Protein AF-A0A5K1HLU0-F1 (afdb_monomer)

Sequence (159 aa):
TPLDHARFKVTLNKEKGVGSIKMATTILQEHGLRKLYLGFLPTVIRESVGLGFYFGVYDLVIKEFTHKGQVNLAGSLLAGACAGIGFWAFIYPVDYIKTLLQGDSLTKPVYRGSLHCAAEEMKKGYQVFFRGFGIMMARACVVNAFGFLCFEVGKKIVY

Organism: NCBI:txid210225

Structure (mmCIF, N/CA/C/O backbone):
data_AF-A0A5K1HLU0-F1
#
_entry.id   AF-A0A5K1HLU0-F1
#
loop_
_atom_site.group_PDB
_atom_site.id
_atom_site.type_symbol
_atom_site.label_atom_id
_atom_site.label_alt_id
_atom_site.label_comp_id
_atom_site.label_asym_id
_atom_site.label_entity_id
_atom_site.label_seq_id
_atom_site.pdbx_PDB_ins_code
_atom_site.Cartn_x
_atom_site.Cartn_y
_atom_site.Cartn_z
_atom_site.occupancy
_atom_site.B_iso_or_equiv
_atom_site.auth_seq_id
_atom_site.auth_comp_id
_atom_site.auth_asym_id
_atom_site.auth_atom_id
_atom_site.pdbx_PDB_model_num
ATOM 1 N N . THR A 1 1 ? -9.374 -5.919 9.178 1.00 42.06 1 THR A N 1
ATOM 2 C CA . THR A 1 1 ? -9.694 -7.326 8.816 1.00 42.06 1 THR A CA 1
ATOM 3 C C . THR A 1 1 ? -9.668 -8.183 10.080 1.00 42.06 1 THR A C 1
ATOM 5 O O . THR A 1 1 ? -8.928 -7.816 10.983 1.00 42.06 1 THR A O 1
ATOM 8 N N . PRO A 1 2 ? -10.414 -9.298 10.226 1.00 37.91 2 PRO A N 1
ATOM 9 C CA . PRO A 1 2 ? -10.254 -10.218 11.370 1.00 37.91 2 PRO A CA 1
ATOM 10 C C . PRO A 1 2 ? -8.799 -10.683 11.575 1.00 37.91 2 PRO A C 1
ATOM 12 O O . PRO A 1 2 ? -8.379 -10.898 12.706 1.00 37.91 2 PRO A O 1
ATOM 15 N N . LEU A 1 3 ? -8.007 -10.725 10.496 1.00 44.88 3 LEU A N 1
ATOM 16 C CA . LEU A 1 3 ? -6.557 -10.926 10.533 1.00 44.88 3 LEU A CA 1
ATOM 17 C C . LEU A 1 3 ? -5.801 -9.792 11.252 1.00 44.88 3 LEU A C 1
ATOM 19 O O . LEU A 1 3 ? -4.852 -10.049 11.983 1.00 44.88 3 LEU A O 1
ATOM 23 N N . ASP A 1 4 ? -6.246 -8.546 11.094 1.00 49.81 4 ASP A N 1
ATOM 24 C CA . ASP A 1 4 ? -5.669 -7.386 11.784 1.00 49.81 4 ASP A CA 1
ATOM 25 C C . ASP A 1 4 ? -6.128 -7.327 13.231 1.00 49.81 4 ASP A C 1
ATOM 27 O O . ASP A 1 4 ? -5.353 -6.951 14.093 1.00 49.81 4 ASP A O 1
ATOM 31 N N . HIS A 1 5 ? -7.345 -7.793 13.520 1.00 48.06 5 HIS A N 1
ATOM 32 C CA . HIS A 1 5 ? -7.829 -7.961 14.888 1.00 48.06 5 HIS A CA 1
ATOM 33 C C . HIS A 1 5 ? -7.027 -9.054 15.625 1.00 48.06 5 HIS A C 1
ATOM 35 O O . HIS A 1 5 ? -6.681 -8.891 16.795 1.00 48.06 5 HIS A O 1
ATOM 41 N N . ALA A 1 6 ? -6.653 -10.133 14.924 1.00 47.62 6 ALA A N 1
ATOM 42 C CA . ALA A 1 6 ? -5.730 -11.150 15.424 1.00 47.62 6 ALA A CA 1
ATOM 43 C C . ALA A 1 6 ? -4.302 -10.599 15.590 1.00 47.62 6 ALA A C 1
ATOM 45 O O . ALA A 1 6 ? -3.690 -10.833 16.628 1.00 47.62 6 ALA A O 1
ATOM 46 N N . ARG A 1 7 ? -3.788 -9.799 14.641 1.00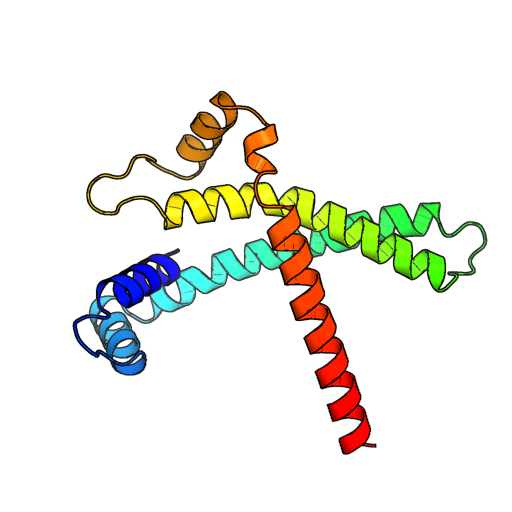 49.12 7 ARG A N 1
ATOM 47 C CA . ARG A 1 7 ? -2.486 -9.115 14.781 1.00 49.12 7 ARG A CA 1
ATOM 48 C C . ARG A 1 7 ? -2.474 -8.111 15.935 1.00 49.12 7 ARG A C 1
ATOM 50 O O . ARG A 1 7 ? -1.494 -8.070 16.668 1.00 49.12 7 ARG A O 1
ATOM 57 N N . PHE A 1 8 ? -3.559 -7.369 16.156 1.00 47.59 8 PHE A N 1
ATOM 58 C CA . PHE A 1 8 ? -3.691 -6.441 17.283 1.00 47.59 8 PHE A CA 1
ATOM 59 C C . PHE A 1 8 ? -3.685 -7.184 18.621 1.00 47.59 8 PHE A C 1
ATOM 61 O O . PHE A 1 8 ? -2.990 -6.777 19.550 1.00 47.59 8 PHE A O 1
ATOM 68 N N . LYS A 1 9 ? -4.375 -8.331 18.700 1.00 49.03 9 LYS A N 1
ATOM 69 C CA . LYS A 1 9 ? -4.295 -9.221 19.866 1.00 49.03 9 LYS A CA 1
ATOM 70 C C . LYS A 1 9 ? -2.908 -9.852 20.031 1.00 49.03 9 LYS A C 1
ATOM 72 O O . LYS A 1 9 ? -2.496 -10.042 21.164 1.00 49.03 9 LYS A O 1
ATOM 77 N N . VAL A 1 10 ? -2.166 -10.145 18.962 1.00 50.41 10 VAL A N 1
ATOM 78 C CA . VAL A 1 10 ? -0.772 -10.636 19.048 1.00 50.41 10 VAL A CA 1
ATOM 79 C C . VAL A 1 10 ? 0.175 -9.552 19.575 1.00 50.41 10 VAL A C 1
ATOM 81 O O . VAL A 1 10 ? 1.020 -9.848 20.416 1.00 50.41 10 VAL A O 1
ATOM 84 N N . THR A 1 11 ? 0.019 -8.300 19.139 1.00 47.06 11 THR A N 1
ATOM 85 C CA . THR A 1 11 ? 0.852 -7.181 19.609 1.00 47.06 11 THR A CA 1
ATOM 86 C C . THR A 1 11 ? 0.521 -6.782 21.051 1.00 47.06 11 THR A C 1
ATOM 88 O O . THR A 1 11 ? 1.439 -6.507 21.818 1.00 47.06 11 THR A O 1
ATOM 91 N N . LEU A 1 12 ? -0.759 -6.811 21.451 1.00 46.59 12 LEU A N 1
ATOM 92 C CA . LEU A 1 12 ? -1.189 -6.551 22.835 1.00 46.59 12 LEU A CA 1
ATOM 93 C C . LEU A 1 12 ? -0.883 -7.713 23.790 1.00 46.59 12 LEU A C 1
ATOM 95 O O . LEU A 1 12 ? -0.618 -7.488 24.963 1.00 46.59 12 LEU A O 1
ATOM 99 N N . ASN A 1 13 ? -0.886 -8.957 23.306 1.00 42.22 13 ASN A N 1
ATOM 100 C CA . ASN A 1 13 ? -0.654 -10.152 24.125 1.00 42.22 13 ASN A CA 1
ATOM 101 C C . ASN A 1 13 ? 0.801 -10.650 24.051 1.00 42.22 13 ASN A C 1
ATOM 103 O O . ASN A 1 13 ? 1.086 -11.822 24.311 1.00 42.22 13 ASN A O 1
ATOM 107 N N . LYS A 1 14 ? 1.733 -9.746 23.718 1.00 41.94 14 LYS A N 1
ATOM 108 C CA . LYS A 1 14 ? 3.181 -9.972 23.824 1.00 41.94 14 LYS A CA 1
ATOM 109 C C . LYS A 1 14 ? 3.611 -10.244 25.276 1.00 41.94 14 LYS A C 1
ATOM 111 O O . LYS A 1 14 ? 4.663 -10.835 25.485 1.00 41.94 14 LYS A O 1
ATOM 116 N N . GLU A 1 15 ? 2.764 -9.914 26.257 1.00 43.56 15 GLU A N 1
ATOM 117 C CA . GLU A 1 15 ? 2.965 -10.250 27.672 1.00 43.56 15 GLU A CA 1
ATOM 118 C C . GLU A 1 15 ? 2.720 -11.728 28.036 1.00 43.56 15 GLU A C 1
ATOM 120 O O . GLU A 1 15 ? 3.147 -12.149 29.106 1.00 43.56 15 GLU A O 1
ATOM 125 N N . LYS A 1 16 ? 2.083 -12.556 27.187 1.00 41.53 16 LYS A N 1
ATOM 126 C CA . LYS A 1 16 ? 1.746 -13.954 27.559 1.00 41.53 16 LYS A CA 1
ATOM 127 C C . LYS A 1 16 ? 2.458 -15.061 26.780 1.00 41.53 16 LYS A C 1
ATOM 129 O O . LYS A 1 16 ? 2.108 -16.225 26.957 1.00 41.53 16 LYS A O 1
ATOM 134 N N . GLY A 1 17 ? 3.445 -14.752 25.933 1.00 46.12 17 GLY A N 1
ATOM 135 C CA . GLY A 1 17 ? 4.294 -15.784 25.308 1.00 46.12 17 GLY A CA 1
ATOM 136 C C . GLY A 1 17 ? 3.527 -16.864 24.523 1.00 46.12 17 GLY A C 1
ATOM 137 O O . GLY A 1 17 ? 3.928 -18.026 24.498 1.00 46.12 17 GLY A O 1
ATOM 138 N N . VAL A 1 18 ? 2.388 -16.520 23.911 1.00 54.19 18 VAL A N 1
ATOM 139 C CA . VAL A 1 18 ? 1.536 -17.496 23.217 1.00 54.19 18 VAL A CA 1
ATOM 140 C C . VAL A 1 18 ? 1.941 -17.574 21.742 1.00 54.19 18 VAL A C 1
ATOM 142 O O . VAL A 1 18 ? 1.710 -16.639 20.979 1.00 54.19 18 VAL A O 1
ATOM 145 N N . GLY A 1 19 ? 2.560 -18.686 21.334 1.00 58.19 19 GLY A N 1
ATOM 146 C CA . GLY A 1 19 ? 3.024 -18.903 19.958 1.00 58.19 19 GLY A CA 1
ATOM 147 C C . GLY A 1 19 ? 1.903 -18.857 18.909 1.00 58.19 19 GLY A C 1
ATOM 148 O O . GLY A 1 19 ? 0.772 -19.276 19.169 1.00 58.19 19 GLY A O 1
ATOM 149 N N . SER A 1 20 ? 2.233 -18.393 17.697 1.00 57.03 20 SER A N 1
ATOM 150 C CA . SER A 1 20 ? 1.300 -18.172 16.574 1.00 57.03 20 SER A CA 1
ATOM 151 C C . SER A 1 20 ? 0.422 -19.385 16.239 1.00 57.03 20 SER A C 1
ATOM 153 O O . SER A 1 20 ? -0.728 -19.224 15.838 1.00 57.03 20 SER A O 1
ATOM 155 N N . ILE A 1 21 ? 0.941 -20.595 16.464 1.00 65.75 21 ILE A N 1
ATOM 156 C CA . ILE A 1 21 ? 0.241 -21.864 16.230 1.00 65.75 21 ILE A CA 1
ATOM 157 C C . ILE A 1 21 ? -0.915 -22.041 17.219 1.00 65.75 21 ILE A C 1
ATOM 159 O O . ILE A 1 21 ? -2.026 -22.367 16.817 1.00 65.75 21 ILE A O 1
ATOM 163 N N . LYS A 1 22 ? -0.692 -21.756 18.508 1.00 67.44 22 LYS A N 1
ATOM 164 C CA . LYS A 1 22 ? -1.717 -21.916 19.548 1.00 67.44 22 LYS A CA 1
ATOM 165 C C . LYS A 1 22 ? -2.874 -20.943 19.319 1.00 67.44 22 LYS A C 1
ATOM 167 O O . LYS A 1 22 ? -4.026 -21.317 19.480 1.00 67.44 22 LYS A O 1
ATOM 172 N N . MET A 1 23 ? -2.567 -19.736 18.843 1.00 61.72 23 MET A N 1
ATOM 173 C CA . MET A 1 23 ? -3.574 -18.750 18.453 1.00 61.72 23 MET A CA 1
ATOM 174 C C . MET A 1 23 ? -4.382 -19.181 17.226 1.00 61.72 23 MET A C 1
ATOM 176 O O . MET A 1 23 ? -5.604 -19.046 17.231 1.00 61.72 23 MET A O 1
ATOM 180 N N . ALA A 1 24 ? -3.722 -19.720 16.195 1.00 62.72 24 ALA A N 1
ATOM 181 C CA . ALA A 1 24 ? -4.406 -20.247 15.018 1.00 62.72 24 ALA A CA 1
ATOM 182 C C . ALA A 1 24 ? -5.373 -21.377 15.404 1.00 62.72 24 ALA A C 1
ATOM 184 O O . ALA A 1 24 ? -6.520 -21.356 14.965 1.00 62.72 24 ALA A O 1
ATOM 185 N N . THR A 1 25 ? -4.954 -22.288 16.290 1.00 65.62 25 THR A N 1
ATOM 186 C CA . THR A 1 25 ? -5.801 -23.373 16.808 1.00 65.62 25 THR A CA 1
ATOM 187 C C . THR A 1 25 ? -6.979 -22.849 17.632 1.00 65.62 25 THR A C 1
ATOM 189 O O . THR A 1 25 ? -8.105 -23.290 17.416 1.00 65.62 25 THR A O 1
ATOM 192 N N . THR A 1 26 ? -6.765 -21.867 18.516 1.00 67.50 26 THR A N 1
ATOM 193 C CA . THR A 1 26 ? -7.848 -21.245 19.303 1.00 67.50 26 THR A CA 1
ATOM 194 C C . THR A 1 26 ? -8.870 -20.541 18.406 1.00 67.50 26 THR A C 1
ATOM 196 O O . THR A 1 26 ? -10.072 -20.703 18.595 1.00 67.50 26 THR A O 1
ATOM 199 N N . ILE A 1 27 ? -8.418 -19.821 17.375 1.00 65.38 27 ILE A N 1
ATOM 200 C CA . ILE A 1 27 ? -9.313 -19.178 16.402 1.00 65.38 27 ILE A CA 1
ATOM 201 C C . ILE A 1 27 ? -10.081 -20.236 15.595 1.00 65.38 27 ILE A C 1
ATOM 203 O O . ILE A 1 27 ? -11.277 -20.076 15.362 1.00 65.38 27 ILE A O 1
ATOM 207 N N . LEU A 1 28 ? -9.431 -21.335 15.200 1.00 66.31 28 LEU A N 1
ATOM 208 C CA . LEU A 1 28 ? -10.086 -22.429 14.478 1.00 66.31 28 LEU A CA 1
ATOM 209 C C . LEU A 1 28 ? -11.201 -23.078 15.312 1.00 66.31 28 LEU A C 1
ATOM 211 O O . LEU A 1 28 ? -12.270 -23.364 14.775 1.00 66.31 28 LEU A O 1
ATOM 215 N N . GLN A 1 29 ? -10.953 -23.273 16.610 1.00 68.38 29 GLN A N 1
ATOM 216 C CA . GLN A 1 29 ? -11.888 -23.898 17.549 1.00 68.38 29 GLN A CA 1
ATOM 217 C C . GLN A 1 29 ? -13.059 -22.983 17.924 1.00 68.38 29 GLN A C 1
ATOM 219 O O . GLN A 1 29 ? -14.194 -23.444 17.972 1.00 68.38 29 GLN A O 1
ATOM 224 N N . GLU A 1 30 ? -12.818 -21.690 18.152 1.00 64.94 30 GLU A N 1
ATOM 225 C CA . GLU A 1 30 ? -13.876 -20.761 18.576 1.00 64.94 30 GLU A CA 1
ATOM 226 C C . GLU A 1 30 ? -14.724 -20.222 17.411 1.00 64.94 30 GLU A C 1
ATOM 228 O O . GLU A 1 30 ? -15.881 -19.851 17.598 1.00 64.94 30 GLU A O 1
ATOM 233 N N . HIS 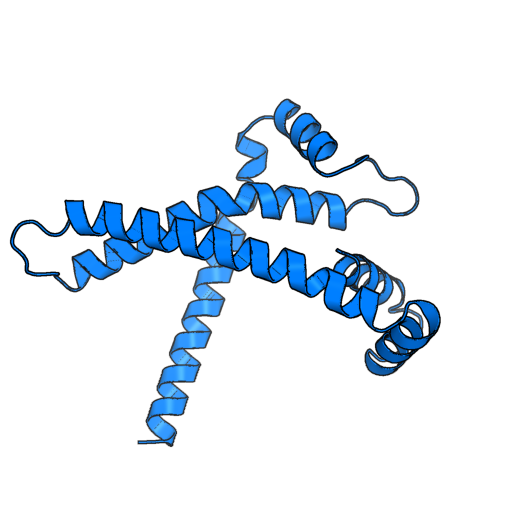A 1 31 ? -14.141 -20.095 16.215 1.00 59.97 31 HIS A N 1
ATOM 234 C CA . HIS A 1 31 ? -14.714 -19.295 15.125 1.00 59.97 31 HIS A CA 1
ATOM 235 C C . HIS A 1 31 ? -14.906 -20.077 13.811 1.00 59.97 31 HIS A C 1
ATOM 237 O O . HIS A 1 31 ? -15.539 -19.557 12.883 1.00 59.97 31 HIS A O 1
ATOM 243 N N . GLY A 1 32 ? -14.401 -21.316 13.741 1.00 65.81 32 GLY A N 1
ATOM 244 C CA . GLY A 1 32 ? -14.500 -22.218 12.594 1.00 65.81 32 GLY A CA 1
ATOM 245 C C . GLY A 1 32 ? -13.655 -21.807 11.377 1.00 65.81 32 GLY A C 1
ATOM 246 O O . GLY A 1 32 ? -13.208 -20.666 11.237 1.00 65.81 32 GLY A O 1
ATOM 247 N N . LEU A 1 33 ? -13.486 -22.734 10.425 1.00 63.25 33 LEU A N 1
ATOM 248 C CA . LEU A 1 33 ? -12.725 -22.521 9.177 1.00 63.25 33 LEU A CA 1
ATOM 249 C C . LEU A 1 33 ? -13.274 -21.368 8.314 1.00 63.25 33 LEU A C 1
ATOM 251 O O . LEU A 1 33 ? -12.533 -20.707 7.590 1.00 63.25 33 LEU A O 1
ATOM 255 N N . ARG A 1 34 ? -14.575 -21.074 8.417 1.00 56.53 34 ARG A N 1
ATOM 256 C CA . ARG A 1 34 ? -15.261 -20.071 7.587 1.00 56.53 34 ARG A CA 1
ATOM 257 C C . ARG A 1 34 ? -14.739 -18.644 7.808 1.00 56.53 34 ARG A C 1
ATOM 259 O O . ARG A 1 34 ? -14.703 -17.859 6.864 1.00 56.53 34 ARG A O 1
ATOM 266 N N . LYS A 1 35 ? -14.292 -18.302 9.023 1.00 58.75 35 LYS A N 1
ATOM 267 C CA . LYS A 1 35 ? -13.730 -16.970 9.328 1.00 58.75 35 LYS A CA 1
ATOM 268 C C . LYS A 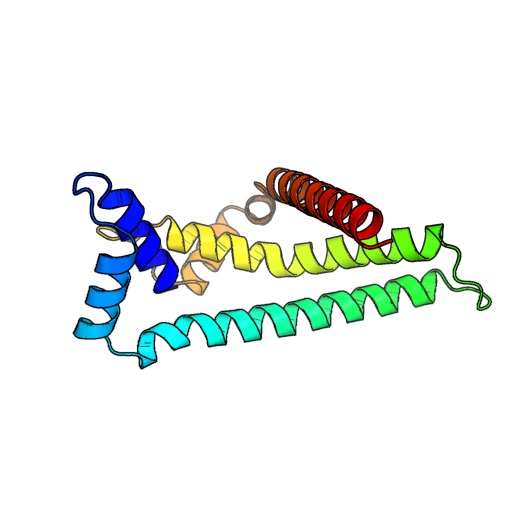1 35 ? -12.267 -16.810 8.892 1.00 58.75 35 LYS A C 1
ATOM 270 O O . LYS A 1 35 ? -11.845 -15.681 8.655 1.00 58.75 35 LYS A O 1
ATOM 275 N N . LEU A 1 36 ? -11.534 -17.910 8.700 1.00 60.94 36 LEU A N 1
ATOM 276 C CA . LEU A 1 36 ? -10.182 -17.908 8.121 1.00 60.94 36 LEU A CA 1
ATOM 277 C C . LEU A 1 36 ? -10.203 -17.490 6.642 1.00 60.94 36 LEU A C 1
ATOM 279 O O . LEU A 1 36 ? -9.409 -16.650 6.224 1.00 60.94 36 LEU A O 1
ATOM 283 N N . TYR A 1 37 ? -11.182 -17.978 5.877 1.00 62.41 37 TYR A N 1
ATOM 284 C CA . TYR A 1 37 ? -11.366 -17.603 4.468 1.00 62.41 37 TYR A CA 1
ATOM 285 C C . TYR A 1 37 ? -12.035 -16.236 4.266 1.00 62.41 37 TYR A C 1
ATOM 287 O O . TYR A 1 37 ? -11.911 -15.637 3.197 1.00 62.41 37 TYR A O 1
ATOM 295 N N . LEU A 1 38 ? -12.684 -15.687 5.297 1.00 63.22 38 LEU A N 1
ATOM 296 C CA . LEU A 1 38 ? -13.340 -14.378 5.219 1.00 63.22 38 LEU A CA 1
ATOM 297 C C . LEU A 1 38 ? -12.344 -13.227 4.981 1.00 63.22 38 LEU A C 1
ATOM 299 O O . LEU A 1 38 ? -12.731 -12.192 4.455 1.00 63.22 38 LEU A O 1
ATOM 303 N N . GLY A 1 39 ? -11.068 -13.389 5.354 1.00 62.62 39 GLY A N 1
ATOM 304 C CA . GLY A 1 39 ? -10.005 -12.424 5.039 1.00 62.62 39 GLY A CA 1
ATOM 305 C C . GLY A 1 39 ? -9.389 -12.613 3.648 1.00 62.62 39 GLY A C 1
ATOM 306 O O . GLY A 1 39 ? -8.864 -11.662 3.071 1.00 62.62 39 GLY A O 1
ATOM 307 N N . PHE A 1 40 ? -9.487 -13.818 3.085 1.00 71.44 40 PHE A N 1
ATOM 308 C CA . PHE A 1 40 ? -8.939 -14.142 1.770 1.00 71.44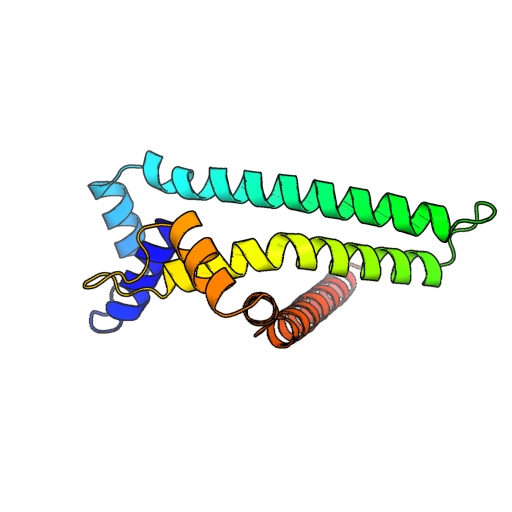 40 PHE A CA 1
ATOM 309 C C . PHE A 1 40 ? -9.748 -13.481 0.650 1.00 71.44 40 PHE A C 1
ATOM 311 O O . PHE A 1 40 ? -9.180 -12.791 -0.191 1.00 71.44 40 PHE A O 1
ATOM 318 N N . LEU A 1 41 ? -11.078 -13.594 0.695 1.00 71.06 41 LEU A N 1
ATOM 319 C CA . LEU A 1 41 ? -11.972 -13.022 -0.319 1.00 71.06 41 LEU A CA 1
ATOM 320 C C . LEU A 1 41 ? -11.780 -11.502 -0.546 1.00 71.06 41 LEU A C 1
ATOM 322 O O . LEU A 1 41 ? -11.551 -11.100 -1.686 1.00 71.06 41 LEU A O 1
ATOM 326 N N . PRO A 1 42 ? -11.793 -10.638 0.491 1.00 69.12 42 PRO A N 1
ATOM 327 C CA . PRO A 1 42 ? -11.550 -9.206 0.310 1.00 69.12 42 PRO A CA 1
ATOM 328 C C . PRO A 1 42 ? -10.113 -8.895 -0.127 1.00 69.12 42 PRO A C 1
ATOM 330 O O . PRO A 1 42 ? -9.873 -7.847 -0.724 1.00 69.12 42 PRO A O 1
ATOM 333 N N . THR A 1 43 ? -9.157 -9.790 0.143 1.00 74.00 43 THR A N 1
ATOM 334 C CA . THR A 1 43 ? -7.782 -9.650 -0.349 1.00 74.00 43 THR A CA 1
ATOM 335 C C . THR A 1 43 ? -7.716 -9.926 -1.845 1.00 74.00 43 THR A C 1
ATOM 337 O O . THR A 1 43 ? -7.171 -9.103 -2.571 1.00 74.00 43 THR A O 1
ATOM 340 N N . VAL A 1 44 ? -8.333 -11.014 -2.316 1.00 78.12 44 VAL A N 1
ATOM 341 C CA . VAL A 1 44 ? -8.402 -11.347 -3.746 1.00 78.12 44 VAL A CA 1
ATOM 342 C C . VAL A 1 44 ? -9.110 -10.245 -4.524 1.00 78.12 44 VAL A C 1
ATOM 344 O O . VAL A 1 44 ? -8.569 -9.774 -5.512 1.00 78.12 44 VAL A O 1
ATOM 347 N N . ILE A 1 45 ? -10.260 -9.759 -4.045 1.00 79.81 45 ILE A N 1
ATOM 348 C CA . ILE A 1 45 ? -10.992 -8.673 -4.718 1.00 79.81 45 ILE A CA 1
ATOM 349 C C . ILE A 1 45 ? -10.124 -7.411 -4.825 1.00 79.81 45 ILE A C 1
ATOM 351 O O . ILE A 1 45 ? -10.071 -6.794 -5.887 1.00 79.81 45 ILE A O 1
ATOM 355 N N . ARG A 1 46 ? -9.409 -7.041 -3.752 1.00 78.44 46 ARG A N 1
ATOM 356 C CA . ARG A 1 46 ? -8.485 -5.894 -3.767 1.00 78.44 46 ARG A CA 1
ATOM 357 C C . ARG A 1 46 ? -7.375 -6.082 -4.800 1.00 78.44 46 ARG A C 1
ATOM 359 O O . ARG A 1 46 ? -7.113 -5.158 -5.561 1.00 78.44 46 ARG A O 1
ATOM 366 N N . GLU A 1 47 ? -6.736 -7.248 -4.810 1.00 78.50 47 GLU A N 1
ATOM 367 C CA . GLU A 1 47 ? -5.658 -7.564 -5.752 1.00 78.50 47 GLU A CA 1
ATOM 368 C C . GLU A 1 47 ? -6.170 -7.563 -7.198 1.00 78.50 47 GLU A C 1
ATOM 370 O O . GLU A 1 47 ? -5.559 -6.940 -8.058 1.00 78.50 47 GLU A O 1
ATOM 375 N N . SER A 1 48 ? -7.333 -8.158 -7.473 1.00 82.19 48 SER A N 1
ATOM 376 C CA . SER A 1 48 ? -7.926 -8.180 -8.815 1.00 82.19 48 SER A CA 1
ATOM 377 C C . SER A 1 48 ? -8.265 -6.783 -9.336 1.00 82.19 48 SER A C 1
ATOM 379 O O . SER A 1 48 ? -7.920 -6.454 -10.470 1.00 82.19 48 SER A O 1
ATOM 381 N N . VAL A 1 49 ? -8.909 -5.941 -8.518 1.00 83.88 49 VAL A N 1
ATOM 382 C CA . VAL A 1 49 ? -9.231 -4.555 -8.905 1.00 83.88 49 VAL A CA 1
ATOM 383 C C . VAL A 1 49 ? -7.953 -3.752 -9.118 1.00 83.88 49 VAL A C 1
ATOM 385 O O . VAL A 1 49 ? -7.846 -3.000 -10.086 1.00 83.88 49 VAL A O 1
ATOM 388 N N . GLY A 1 50 ? -6.967 -3.943 -8.242 1.00 76.50 50 GLY A N 1
ATOM 389 C CA . GLY A 1 50 ? -5.674 -3.303 -8.380 1.00 76.50 50 GLY A CA 1
ATOM 390 C C . GLY A 1 50 ? -4.990 -3.676 -9.690 1.00 76.50 50 GLY A C 1
ATOM 391 O O . GLY A 1 50 ? -4.622 -2.793 -10.458 1.00 76.50 50 GLY A O 1
ATOM 392 N N . LEU A 1 51 ? -4.842 -4.969 -9.969 1.00 79.69 51 LEU A N 1
ATOM 393 C CA . LEU A 1 51 ? -4.215 -5.442 -11.201 1.00 79.69 51 LEU A CA 1
ATOM 394 C C . LEU A 1 51 ? -4.941 -4.902 -12.441 1.00 79.69 51 LEU A C 1
ATOM 396 O O . LEU A 1 51 ? -4.280 -4.482 -13.386 1.00 79.69 51 LEU A O 1
ATOM 400 N N . GLY A 1 52 ? -6.276 -4.816 -12.415 1.00 83.25 52 GLY A N 1
ATOM 401 C CA . GLY A 1 52 ? -7.054 -4.190 -13.488 1.00 83.25 52 GLY A CA 1
ATOM 402 C C . GLY A 1 52 ? -6.670 -2.727 -13.738 1.00 83.25 52 GLY A C 1
ATOM 403 O O . GLY A 1 52 ? -6.438 -2.338 -14.881 1.00 83.25 52 GLY A O 1
ATOM 404 N N . PHE A 1 53 ? -6.530 -1.925 -12.679 1.00 80.62 53 PHE A N 1
ATOM 405 C CA . PHE A 1 53 ? -6.053 -0.541 -12.797 1.00 80.62 53 PHE A CA 1
ATOM 406 C C . PHE A 1 53 ? -4.599 -0.455 -13.267 1.00 80.62 53 PHE A C 1
ATOM 408 O O . PHE A 1 53 ? -4.280 0.397 -14.091 1.00 80.62 53 PHE A O 1
ATOM 415 N N . TYR A 1 54 ? -3.725 -1.339 -12.780 1.00 76.81 54 TYR A N 1
ATOM 416 C CA . TYR A 1 54 ? -2.326 -1.393 -13.204 1.00 76.81 54 TYR A CA 1
ATOM 417 C C . TYR A 1 54 ? -2.207 -1.639 -14.711 1.00 76.81 54 TYR A C 1
ATOM 419 O O . TYR A 1 54 ? -1.564 -0.853 -15.406 1.00 76.81 54 TYR A O 1
ATOM 427 N N . PHE A 1 55 ? -2.871 -2.682 -15.221 1.00 80.69 55 PHE A N 1
ATOM 428 C CA . PHE A 1 55 ? -2.872 -2.996 -16.650 1.00 80.69 55 PHE A CA 1
ATOM 429 C C . PHE A 1 55 ? -3.552 -1.899 -17.475 1.00 80.69 55 PHE A C 1
ATOM 431 O O . PHE A 1 55 ? -3.033 -1.526 -18.520 1.00 80.69 55 PHE A O 1
ATOM 438 N N . GLY A 1 56 ? -4.643 -1.307 -16.978 1.00 83.50 56 GLY A N 1
ATOM 439 C CA . GLY A 1 56 ? -5.307 -0.193 -17.655 1.00 83.50 56 GLY A CA 1
ATOM 440 C C . GLY A 1 56 ? -4.402 1.032 -17.820 1.00 83.50 56 GLY A C 1
ATOM 441 O O . GLY A 1 56 ? -4.297 1.576 -18.917 1.00 83.50 56 GLY A O 1
ATOM 442 N N . VAL A 1 57 ? -3.707 1.456 -16.759 1.00 77.94 57 VAL A N 1
ATOM 443 C CA . VAL A 1 57 ? -2.773 2.593 -16.842 1.00 77.94 57 VAL A CA 1
ATOM 444 C C . VAL A 1 57 ? -1.551 2.234 -17.688 1.00 77.94 57 VAL A C 1
ATOM 446 O O . VAL A 1 57 ? -1.107 3.059 -18.482 1.00 77.94 57 VAL A O 1
ATOM 449 N N . TYR A 1 58 ? -1.034 1.011 -17.570 1.00 78.00 58 TYR A N 1
ATOM 450 C CA . TYR A 1 58 ? 0.066 0.530 -18.40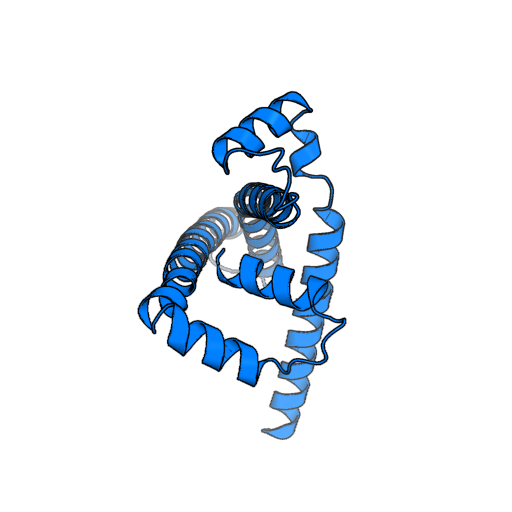6 1.00 78.00 58 TYR A CA 1
ATOM 451 C C . TYR A 1 58 ? -0.276 0.607 -19.898 1.00 78.00 58 TYR A C 1
ATOM 453 O O . TYR A 1 58 ? 0.496 1.183 -20.664 1.00 78.00 58 TYR A O 1
ATOM 461 N N . ASP A 1 59 ? -1.452 0.115 -20.293 1.00 80.31 59 ASP A N 1
ATOM 462 C CA . ASP A 1 59 ? -1.915 0.131 -21.683 1.00 80.31 59 ASP A CA 1
ATOM 463 C C . ASP A 1 59 ? -2.122 1.552 -22.214 1.00 80.31 59 ASP A C 1
ATOM 465 O O . ASP A 1 59 ? -1.840 1.823 -23.382 1.00 80.31 59 ASP A O 1
ATOM 469 N N . LEU A 1 60 ? -2.601 2.476 -21.375 1.00 81.31 60 LEU A N 1
ATOM 470 C CA . LEU A 1 60 ? -2.746 3.883 -21.754 1.00 81.31 60 LEU A CA 1
ATOM 471 C C . LEU A 1 60 ? -1.383 4.536 -21.984 1.00 81.31 60 LEU A C 1
ATOM 473 O O . LEU A 1 60 ? -1.173 5.178 -23.009 1.00 81.31 60 LEU A O 1
ATOM 477 N N . VAL A 1 61 ? -0.438 4.342 -21.065 1.00 74.06 61 VAL A N 1
ATOM 478 C CA . VAL A 1 61 ? 0.878 4.980 -21.163 1.00 74.06 61 VAL A CA 1
ATOM 479 C C . VAL A 1 61 ? 1.698 4.363 -22.294 1.00 74.06 61 VAL A C 1
ATOM 481 O O . VAL A 1 61 ? 2.322 5.086 -23.065 1.00 74.06 61 VAL A O 1
ATOM 484 N N . ILE A 1 62 ? 1.679 3.041 -22.468 1.00 71.88 62 ILE A N 1
ATOM 485 C CA . ILE A 1 62 ? 2.458 2.408 -23.536 1.00 71.88 62 ILE A CA 1
ATOM 486 C C . ILE A 1 62 ? 1.930 2.758 -24.930 1.00 71.88 62 ILE A C 1
ATOM 488 O O . ILE A 1 62 ? 2.731 2.845 -25.859 1.00 71.88 62 ILE A O 1
ATOM 492 N N . LYS A 1 63 ? 0.623 3.018 -25.087 1.00 75.25 63 LYS A N 1
ATOM 493 C CA . LYS A 1 63 ? 0.044 3.517 -26.345 1.00 75.25 63 LYS A CA 1
ATOM 494 C C . LYS A 1 63 ? 0.593 4.890 -26.722 1.00 75.25 63 LYS A C 1
ATOM 496 O O . LYS A 1 63 ? 0.959 5.081 -27.876 1.00 75.25 63 LYS A O 1
ATOM 501 N N . GLU A 1 64 ? 0.726 5.792 -25.753 1.00 70.88 64 GLU A N 1
ATOM 502 C CA . GLU A 1 64 ? 1.308 7.127 -25.962 1.00 70.88 64 GLU A CA 1
ATOM 503 C C . GLU A 1 64 ? 2.816 7.066 -26.266 1.00 70.88 64 GLU A C 1
ATOM 505 O O . GLU A 1 64 ? 3.330 7.817 -27.093 1.00 70.88 64 GLU A O 1
ATOM 510 N N . PHE A 1 65 ? 3.545 6.134 -25.642 1.00 64.88 65 PHE A N 1
ATOM 511 C CA . PHE A 1 65 ? 4.993 5.982 -25.845 1.00 64.88 65 PHE A CA 1
ATOM 512 C C . PHE A 1 65 ? 5.377 5.067 -27.020 1.00 64.88 65 PHE A C 1
ATOM 514 O O . PHE A 1 65 ? 6.545 5.036 -27.414 1.00 64.88 65 PHE A O 1
ATOM 521 N N . THR A 1 66 ? 4.421 4.358 -27.625 1.00 62.84 66 THR A N 1
ATOM 522 C CA . THR A 1 66 ? 4.638 3.507 -28.806 1.00 62.84 66 THR A CA 1
ATOM 523 C C . THR A 1 66 ? 4.201 4.239 -30.073 1.00 62.84 66 THR A C 1
ATOM 525 O O . THR A 1 66 ? 3.278 3.837 -30.777 1.00 62.84 66 THR A O 1
ATOM 528 N N . HIS A 1 67 ? 4.912 5.305 -30.429 1.00 54.41 67 HIS A N 1
ATOM 529 C CA . HIS A 1 67 ? 4.847 5.832 -31.789 1.00 54.41 67 HIS A CA 1
ATOM 530 C C . HIS A 1 67 ? 5.796 5.005 -32.672 1.00 54.41 67 HIS A C 1
ATOM 532 O O . HIS A 1 67 ? 7.009 5.163 -32.582 1.00 54.41 67 HIS A O 1
ATOM 538 N N . LYS A 1 68 ? 5.238 4.159 -33.557 1.00 51.22 68 LYS A N 1
ATOM 539 C CA . LYS A 1 68 ? 5.924 3.347 -34.603 1.00 51.22 68 LYS A CA 1
ATOM 540 C C . LYS A 1 68 ? 6.347 1.907 -34.252 1.00 51.22 68 LYS A C 1
ATOM 542 O O . LYS A 1 68 ? 7.221 1.356 -34.914 1.00 51.22 68 LYS A O 1
ATOM 547 N N . GLY A 1 69 ? 5.718 1.258 -33.272 1.00 57.81 69 GLY A N 1
ATOM 548 C CA . GLY A 1 69 ? 5.834 -0.203 -33.093 1.00 57.81 69 GLY A CA 1
ATOM 549 C C . GLY A 1 69 ? 7.180 -0.723 -32.566 1.00 57.81 69 GLY A C 1
ATOM 550 O O . GLY A 1 69 ? 7.344 -1.932 -32.431 1.00 57.81 69 GLY A O 1
ATOM 551 N N . GLN A 1 70 ? 8.126 0.158 -32.224 1.00 57.53 70 GLN A N 1
ATOM 552 C CA . GLN A 1 70 ? 9.330 -0.205 -31.478 1.00 57.53 70 GLN A CA 1
ATOM 553 C C . GLN A 1 70 ? 9.175 0.221 -30.024 1.00 57.53 70 GLN A C 1
ATOM 555 O O . GLN A 1 70 ? 9.257 1.402 -29.688 1.00 57.53 70 GLN A O 1
ATOM 560 N N . VAL A 1 71 ? 8.952 -0.760 -29.155 1.00 60.59 71 VAL A N 1
ATOM 561 C CA . VAL A 1 71 ? 8.936 -0.536 -27.714 1.00 60.59 71 VAL A CA 1
ATOM 562 C C . VAL A 1 71 ? 10.388 -0.427 -27.255 1.00 60.59 71 VAL A C 1
ATOM 564 O O . VAL A 1 71 ? 11.101 -1.423 -27.160 1.00 60.59 71 VAL A O 1
ATOM 567 N N . ASN A 1 72 ? 10.868 0.797 -27.043 1.00 66.75 72 ASN A N 1
ATOM 568 C CA . ASN A 1 72 ? 12.202 1.000 -26.489 1.00 66.75 72 ASN A CA 1
ATOM 569 C C . ASN A 1 72 ? 12.207 0.559 -25.014 1.00 66.75 72 ASN A C 1
ATOM 571 O O . ASN A 1 72 ? 11.242 0.831 -24.295 1.00 66.75 72 ASN A O 1
ATOM 575 N N . LEU A 1 73 ? 13.289 -0.068 -24.537 1.00 69.62 73 LEU A N 1
ATOM 576 C CA . LEU A 1 73 ? 13.408 -0.556 -23.151 1.00 69.62 73 LEU A CA 1
ATOM 577 C C . LEU A 1 73 ? 13.111 0.561 -22.134 1.00 69.62 73 LEU A C 1
ATOM 579 O O . LEU A 1 73 ? 12.417 0.349 -21.141 1.00 69.62 73 LEU A O 1
ATOM 583 N N . ALA A 1 74 ? 13.577 1.778 -22.430 1.00 71.06 74 ALA A N 1
ATOM 584 C CA . ALA A 1 74 ? 13.300 2.972 -21.635 1.00 71.06 74 ALA A CA 1
ATOM 585 C C . ALA A 1 74 ? 11.807 3.359 -21.626 1.00 71.06 74 ALA A C 1
ATOM 587 O O . ALA A 1 74 ? 11.290 3.772 -20.592 1.00 71.06 74 ALA A O 1
ATOM 588 N N . GLY A 1 75 ? 11.100 3.186 -22.747 1.00 70.94 75 GLY A N 1
ATOM 589 C CA . GLY A 1 75 ? 9.662 3.446 -22.857 1.00 70.94 75 GLY A CA 1
ATOM 590 C C . GLY A 1 75 ? 8.830 2.453 -22.047 1.00 70.94 75 GLY A C 1
ATOM 591 O O . GLY A 1 75 ? 7.936 2.866 -21.313 1.00 70.94 75 GLY A O 1
ATOM 592 N N . SER A 1 76 ? 9.172 1.159 -22.084 1.00 72.12 76 SER A N 1
ATOM 593 C CA . SER A 1 76 ? 8.540 0.150 -21.218 1.00 72.12 76 SER A CA 1
ATOM 594 C C . SER A 1 76 ? 8.791 0.413 -19.736 1.00 72.12 76 SER A C 1
ATOM 596 O O . SER A 1 76 ? 7.892 0.217 -18.920 1.00 72.12 76 SER A O 1
ATOM 598 N N . LEU A 1 77 ? 10.000 0.863 -19.383 1.00 76.94 77 LEU A N 1
ATOM 599 C CA . LEU A 1 77 ? 10.361 1.162 -18.000 1.00 76.94 77 LEU A CA 1
ATOM 600 C C . LEU A 1 77 ? 9.581 2.373 -17.467 1.00 76.94 77 LEU A C 1
ATOM 602 O O . LEU A 1 77 ? 9.035 2.315 -16.366 1.00 76.94 77 LEU A O 1
ATOM 606 N N . LEU A 1 78 ? 9.474 3.440 -18.265 1.00 77.31 78 LEU A N 1
ATOM 607 C CA . LEU A 1 78 ? 8.675 4.620 -17.928 1.00 77.31 78 LEU A CA 1
ATOM 608 C C . LEU A 1 78 ? 7.181 4.290 -17.861 1.00 77.31 78 LEU A C 1
ATOM 610 O O . LEU A 1 78 ? 6.521 4.679 -16.900 1.00 77.31 78 LEU A O 1
ATOM 614 N N . ALA A 1 79 ? 6.662 3.510 -18.813 1.00 76.00 79 ALA A N 1
ATOM 615 C CA . ALA A 1 79 ? 5.274 3.058 -18.791 1.00 76.00 79 ALA A CA 1
ATOM 616 C C . ALA A 1 79 ? 4.967 2.219 -17.545 1.00 76.00 79 ALA A C 1
ATOM 618 O O . ALA A 1 79 ? 3.967 2.460 -16.870 1.00 76.00 79 ALA A O 1
ATOM 619 N N . GLY A 1 80 ? 5.862 1.298 -17.177 1.00 76.50 80 GLY A N 1
ATOM 620 C CA . GLY A 1 80 ? 5.755 0.517 -15.945 1.00 76.50 80 GLY A CA 1
ATOM 621 C C . GLY A 1 80 ? 5.811 1.378 -14.679 1.00 76.50 80 GLY A C 1
ATOM 622 O O . GLY A 1 80 ? 5.041 1.145 -13.746 1.00 76.50 80 GLY A O 1
ATOM 623 N N . ALA A 1 81 ? 6.669 2.403 -14.648 1.00 80.00 81 ALA A N 1
ATOM 624 C CA . ALA A 1 81 ? 6.763 3.334 -13.524 1.00 80.00 81 ALA A CA 1
ATOM 625 C C . ALA A 1 81 ? 5.493 4.190 -13.377 1.00 80.00 81 ALA A C 1
ATOM 627 O O . ALA A 1 81 ? 4.937 4.280 -12.280 1.00 80.00 81 ALA A O 1
ATOM 628 N N . CYS A 1 82 ? 4.987 4.764 -14.471 1.00 77.62 82 CYS A N 1
ATOM 629 C CA . CYS A 1 82 ? 3.743 5.537 -14.479 1.00 77.62 82 CYS A CA 1
ATOM 630 C C . CYS A 1 82 ? 2.529 4.672 -14.113 1.00 77.62 82 CYS A C 1
ATOM 632 O O . CYS A 1 82 ? 1.701 5.099 -13.308 1.00 77.62 82 CYS A O 1
ATOM 634 N N . ALA A 1 83 ? 2.457 3.442 -14.628 1.00 77.25 83 ALA A N 1
ATOM 635 C CA . ALA A 1 83 ? 1.433 2.470 -14.253 1.00 77.25 83 ALA A CA 1
ATOM 636 C C . ALA A 1 83 ? 1.482 2.125 -12.763 1.00 77.25 83 ALA A C 1
ATOM 638 O O . ALA A 1 83 ? 0.449 2.115 -12.093 1.00 77.25 83 ALA A O 1
ATOM 639 N N . GLY A 1 84 ? 2.685 1.923 -12.218 1.00 75.31 84 GLY A N 1
ATOM 640 C CA . GLY A 1 84 ? 2.890 1.700 -10.790 1.00 75.31 84 GLY A CA 1
ATOM 641 C C . GLY A 1 84 ? 2.420 2.883 -9.942 1.00 75.31 84 GLY A C 1
ATOM 642 O O . GLY A 1 84 ? 1.694 2.686 -8.969 1.00 75.31 84 GLY A O 1
ATOM 643 N N . ILE A 1 85 ? 2.774 4.113 -10.322 1.00 79.25 85 ILE A N 1
ATOM 644 C CA . ILE A 1 85 ? 2.336 5.322 -9.609 1.00 79.25 85 ILE A CA 1
ATOM 645 C C . ILE A 1 85 ? 0.812 5.469 -9.680 1.00 79.25 85 ILE A C 1
ATOM 647 O O . ILE A 1 85 ? 0.192 5.732 -8.653 1.00 79.25 85 ILE A O 1
ATOM 651 N N . GLY A 1 86 ? 0.199 5.251 -10.847 1.00 76.06 86 GLY A N 1
ATOM 652 C CA . GLY A 1 86 ? -1.256 5.316 -11.020 1.00 76.06 86 GLY A CA 1
ATOM 653 C C . GLY A 1 86 ? -2.002 4.270 -10.186 1.00 76.06 86 GLY A C 1
ATOM 654 O O . GLY A 1 86 ? -2.959 4.602 -9.485 1.00 76.06 86 GLY A O 1
ATOM 655 N N . PHE A 1 87 ? -1.517 3.027 -10.188 1.00 80.19 87 PHE A N 1
ATOM 656 C CA . PHE A 1 87 ? -2.024 1.950 -9.334 1.00 80.19 87 PHE A CA 1
ATOM 657 C C . PHE A 1 87 ? -1.979 2.337 -7.853 1.00 80.19 87 PHE A C 1
ATOM 659 O O . PHE A 1 87 ? -2.990 2.264 -7.148 1.00 80.19 87 PHE A O 1
ATOM 666 N N . TRP A 1 88 ? -0.813 2.791 -7.384 1.00 76.50 88 TRP A N 1
ATOM 667 C CA . TRP A 1 88 ? -0.632 3.160 -5.986 1.00 76.50 88 TRP A CA 1
ATOM 668 C C . TRP A 1 88 ? -1.436 4.404 -5.619 1.00 76.50 88 TRP A C 1
ATOM 670 O O . TRP A 1 88 ? -1.982 4.440 -4.526 1.00 76.50 88 TRP A O 1
ATOM 680 N N . ALA A 1 89 ? -1.598 5.381 -6.510 1.00 76.81 89 ALA A N 1
ATOM 681 C CA . ALA A 1 89 ? -2.423 6.560 -6.252 1.00 76.81 89 ALA A CA 1
ATOM 682 C C . ALA A 1 89 ? -3.903 6.205 -6.012 1.00 76.81 89 ALA A C 1
ATOM 684 O O . ALA A 1 89 ? -4.555 6.841 -5.186 1.00 76.81 89 ALA A O 1
ATOM 685 N N . PHE A 1 90 ? -4.423 5.172 -6.684 1.00 76.56 90 PHE A N 1
ATOM 686 C CA . PHE A 1 90 ? -5.804 4.716 -6.498 1.00 76.56 90 PHE A CA 1
ATOM 687 C C . PHE A 1 90 ? -5.985 3.830 -5.257 1.00 76.56 90 PHE A C 1
ATOM 689 O O . PHE A 1 90 ? -6.986 3.934 -4.547 1.00 76.56 90 PHE A O 1
ATOM 696 N N . ILE A 1 91 ? -5.014 2.961 -4.970 1.00 79.31 91 ILE A N 1
ATOM 697 C CA . ILE A 1 91 ? -5.085 2.025 -3.836 1.00 79.31 91 ILE A CA 1
ATOM 698 C C . ILE A 1 91 ? -4.711 2.683 -2.510 1.00 79.31 91 ILE A C 1
ATOM 700 O O . ILE A 1 91 ? -5.284 2.339 -1.472 1.00 79.31 91 ILE A O 1
ATOM 704 N N . TYR A 1 92 ? -3.793 3.650 -2.525 1.00 81.75 92 TYR A N 1
ATOM 705 C CA . TYR A 1 92 ? -3.267 4.272 -1.313 1.00 81.75 92 TYR A CA 1
ATOM 706 C C . TYR A 1 92 ? -4.341 4.877 -0.397 1.00 81.75 92 TYR A C 1
ATOM 708 O O . TYR A 1 92 ? -4.279 4.613 0.801 1.00 81.75 92 TYR A O 1
ATOM 716 N N . PRO A 1 93 ? -5.366 5.604 -0.889 1.00 80.25 93 PRO A N 1
ATOM 717 C CA . PRO A 1 93 ? -6.431 6.131 -0.034 1.00 80.25 93 PRO A CA 1
ATOM 718 C C . PRO A 1 93 ? -7.190 5.023 0.702 1.00 80.25 93 PRO A C 1
ATOM 720 O O . PRO A 1 93 ? -7.516 5.157 1.882 1.00 80.25 93 PRO A O 1
ATOM 723 N N . VAL A 1 94 ? -7.439 3.899 0.024 1.00 82.25 94 VAL A N 1
ATOM 724 C CA . VAL A 1 94 ? -8.124 2.740 0.607 1.00 82.25 94 VAL A CA 1
ATOM 725 C C . VAL A 1 94 ? -7.258 2.095 1.685 1.00 82.25 94 VAL A C 1
ATOM 727 O O . VAL A 1 94 ? -7.758 1.750 2.760 1.00 82.25 94 VAL A O 1
ATOM 730 N N . ASP A 1 95 ? -5.965 1.945 1.419 1.00 81.25 95 ASP A N 1
ATOM 731 C CA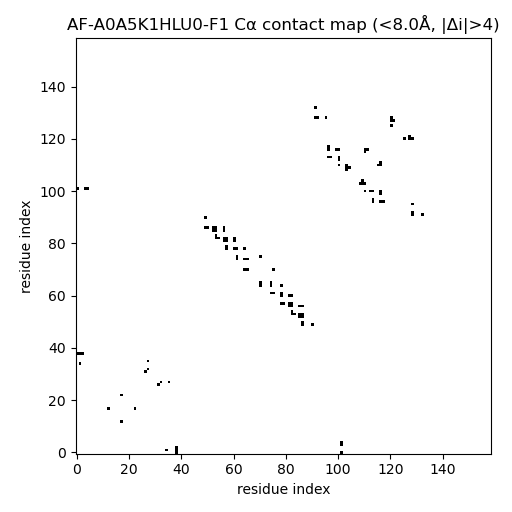 . ASP A 1 95 ? -5.025 1.369 2.376 1.00 81.25 95 ASP A CA 1
ATOM 732 C C . ASP A 1 95 ? -4.777 2.307 3.567 1.00 81.25 95 ASP A C 1
ATOM 734 O O . ASP A 1 95 ? -4.703 1.834 4.700 1.00 81.25 95 ASP A O 1
ATOM 738 N N . TYR A 1 96 ? -4.777 3.625 3.356 1.00 82.56 96 TYR A N 1
ATOM 739 C CA . TYR A 1 96 ? -4.702 4.640 4.409 1.00 82.56 96 TYR A CA 1
ATOM 740 C C . TYR A 1 96 ? -5.914 4.594 5.353 1.00 82.56 96 TYR A C 1
ATOM 742 O O . TYR A 1 96 ? -5.767 4.536 6.573 1.00 82.56 96 TYR A O 1
ATOM 750 N N . ILE A 1 97 ? -7.135 4.529 4.811 1.00 82.38 97 ILE A N 1
ATOM 751 C CA . ILE A 1 97 ? -8.348 4.386 5.636 1.00 82.38 97 ILE A CA 1
ATOM 752 C C . ILE A 1 97 ? -8.303 3.072 6.425 1.00 82.38 97 ILE A C 1
ATOM 754 O O . ILE A 1 97 ? -8.684 3.018 7.596 1.00 82.38 97 ILE A O 1
ATOM 758 N N . LYS A 1 98 ? -7.813 1.993 5.805 1.00 80.81 98 LYS A N 1
ATOM 759 C CA . LYS A 1 98 ? -7.650 0.707 6.489 1.00 80.81 98 LYS A CA 1
ATOM 760 C C . LYS A 1 98 ? -6.633 0.774 7.619 1.00 80.81 98 LYS A C 1
ATOM 762 O O . LYS A 1 98 ? -6.899 0.158 8.648 1.00 80.81 98 LYS A O 1
ATOM 767 N N . THR A 1 99 ? -5.497 1.449 7.457 1.00 81.44 99 THR A N 1
ATOM 768 C CA . THR A 1 99 ? -4.500 1.561 8.533 1.00 81.44 99 THR A CA 1
ATOM 769 C C . THR A 1 99 ? -5.025 2.404 9.689 1.00 81.44 99 THR A C 1
ATOM 771 O O . THR A 1 99 ? -4.818 2.016 10.836 1.00 81.44 99 THR A O 1
ATOM 774 N N . LEU A 1 100 ? -5.784 3.469 9.414 1.00 81.31 100 LEU A N 1
ATOM 775 C CA . LEU A 1 100 ? -6.473 4.248 10.449 1.00 81.31 100 LEU A CA 1
ATOM 776 C C . LEU A 1 100 ? -7.497 3.412 11.219 1.00 81.31 100 LEU A C 1
ATOM 778 O O . LEU A 1 100 ? -7.469 3.401 12.446 1.00 81.31 100 LEU A O 1
ATOM 782 N N . LEU A 1 101 ? -8.356 2.664 10.519 1.00 78.44 101 LEU A N 1
ATOM 783 C CA . LEU A 1 101 ? -9.321 1.778 11.179 1.00 78.44 101 LEU A CA 1
ATOM 784 C C . LEU A 1 101 ? -8.644 0.659 11.973 1.00 78.44 101 LEU A C 1
ATOM 786 O O . LEU A 1 101 ? -9.142 0.268 13.022 1.00 78.44 101 LEU A O 1
ATOM 790 N N . GLN A 1 102 ? -7.546 0.101 11.461 1.00 71.00 102 GLN A N 1
ATOM 791 C CA . GLN A 1 102 ? -6.808 -0.952 12.159 1.00 71.00 102 GLN A CA 1
ATOM 792 C C . GLN A 1 102 ? -6.042 -0.420 13.366 1.00 71.00 102 GLN A C 1
ATOM 794 O O . GLN A 1 102 ? -5.854 -1.174 14.310 1.00 71.00 102 GLN A O 1
ATOM 799 N N . GLY A 1 103 ? -5.589 0.834 13.325 1.00 73.12 103 GLY A N 1
ATOM 800 C CA . GLY A 1 103 ? -4.916 1.507 14.433 1.00 73.12 103 GLY A CA 1
ATOM 801 C C . GLY A 1 103 ? -5.866 2.111 15.468 1.00 73.12 103 GLY A C 1
ATOM 802 O O . GLY A 1 103 ? -5.392 2.578 16.501 1.00 73.12 103 GLY A O 1
ATOM 803 N N . ASP A 1 104 ? -7.177 2.121 15.205 1.00 75.81 104 ASP A N 1
ATOM 804 C CA . ASP A 1 104 ? -8.175 2.672 16.119 1.00 75.81 104 ASP A CA 1
ATOM 805 C C . ASP A 1 104 ? -8.287 1.839 17.408 1.00 75.81 104 ASP A C 1
ATOM 807 O O . ASP A 1 104 ? -8.054 0.625 17.442 1.00 75.81 104 ASP A O 1
ATOM 811 N N . SER A 1 105 ? -8.641 2.508 18.502 1.00 67.31 105 SER A N 1
ATOM 812 C CA . SER A 1 105 ? -8.717 1.888 19.822 1.00 67.31 105 SER A CA 1
ATOM 813 C C . SER A 1 105 ? -9.933 0.974 19.935 1.00 67.31 105 SER A C 1
ATOM 815 O O . SER A 1 105 ? -11.072 1.411 19.808 1.00 67.31 105 SER A O 1
ATOM 817 N N . LEU A 1 106 ? -9.705 -0.295 20.283 1.00 64.19 106 LEU A N 1
ATOM 818 C CA . LEU A 1 106 ? -10.773 -1.296 20.419 1.00 64.19 106 LEU A CA 1
ATOM 819 C C . LEU A 1 106 ? -11.767 -0.990 21.553 1.00 64.19 106 LEU A C 1
ATOM 821 O O . LEU A 1 106 ? -12.917 -1.412 21.498 1.00 64.19 106 LEU A O 1
ATOM 825 N N . THR A 1 107 ? -11.329 -0.273 22.588 1.00 61.62 107 THR A N 1
ATOM 826 C CA . THR A 1 107 ? -12.136 0.074 23.770 1.00 61.62 107 THR A CA 1
ATOM 827 C C . THR A 1 107 ? -12.887 1.396 23.634 1.00 61.62 107 THR A C 1
ATOM 829 O O . THR A 1 107 ? -13.907 1.582 24.295 1.00 61.62 107 THR A O 1
ATOM 832 N N . LYS A 1 108 ? -12.405 2.316 22.792 1.00 71.81 108 LYS A N 1
ATOM 833 C CA . LYS A 1 108 ? -13.035 3.614 22.504 1.00 71.81 108 LYS A CA 1
ATOM 834 C C . LYS A 1 108 ? -12.806 3.967 21.028 1.00 71.81 108 LYS A C 1
ATOM 836 O O . LYS A 1 108 ? -11.938 4.792 20.748 1.00 71.81 108 LYS A O 1
ATOM 841 N N . PRO A 1 109 ? -13.533 3.326 20.096 1.00 74.38 109 PRO A N 1
ATOM 842 C CA . PRO A 1 109 ? -13.334 3.561 18.673 1.00 74.38 109 PRO A CA 1
ATOM 843 C C . PRO A 1 109 ? -13.759 4.984 18.309 1.00 74.38 109 PRO A C 1
ATOM 845 O O . PRO A 1 109 ? -14.882 5.405 18.607 1.00 74.38 109 PRO A O 1
ATOM 848 N N . VAL A 1 110 ? -12.862 5.722 17.660 1.00 77.44 110 VAL A N 1
ATOM 849 C CA . VAL A 1 110 ? -13.140 7.061 17.122 1.00 77.44 110 VAL A CA 1
ATOM 850 C C . VAL A 1 110 ? -13.915 6.946 15.805 1.00 77.44 110 VAL A C 1
ATOM 852 O O . VAL A 1 110 ? -14.772 7.783 15.503 1.00 77.44 110 VAL A O 1
ATOM 855 N N . TYR A 1 111 ? -13.675 5.883 15.031 1.00 80.31 111 TYR A N 1
ATOM 856 C CA . TYR A 1 111 ? -14.292 5.674 13.726 1.00 80.31 111 TYR A CA 1
ATOM 857 C C . TYR A 1 111 ? -15.367 4.584 13.768 1.00 80.31 111 TYR A C 1
ATOM 859 O O . TYR A 1 111 ? -15.116 3.428 14.093 1.00 80.31 111 TYR A O 1
ATOM 867 N N . ARG A 1 112 ? -16.588 4.932 13.341 1.00 75.06 112 ARG A N 1
ATOM 868 C CA . ARG A 1 112 ? -17.715 3.981 13.260 1.00 75.06 112 ARG A CA 1
ATOM 869 C C . ARG A 1 112 ? -17.634 3.021 12.067 1.00 75.06 112 ARG A C 1
ATOM 871 O O . ARG A 1 112 ? -18.370 2.042 12.015 1.00 75.06 112 ARG A O 1
ATOM 878 N N . GLY A 1 113 ? -16.769 3.302 11.094 1.00 77.88 113 GLY A N 1
ATOM 879 C CA . GLY A 1 113 ? -16.594 2.493 9.889 1.00 77.88 113 GLY A CA 1
ATOM 880 C C . GLY A 1 113 ? -15.731 3.186 8.835 1.00 77.88 113 GLY A C 1
ATOM 881 O O . GLY A 1 113 ? -15.361 4.350 8.995 1.00 77.88 113 GLY A O 1
ATOM 882 N N . SER A 1 114 ? -15.433 2.482 7.738 1.00 77.56 114 SER A N 1
ATOM 883 C CA . SER A 1 114 ? -14.540 2.970 6.672 1.00 77.56 114 SER A CA 1
ATOM 884 C C . SER A 1 114 ? -15.024 4.269 6.024 1.00 77.56 114 SER A C 1
ATOM 886 O O . SER A 1 114 ? -14.223 5.167 5.800 1.00 77.56 114 SER A O 1
ATOM 888 N N . LEU A 1 115 ? -16.332 4.401 5.778 1.00 79.38 115 LEU A N 1
ATOM 889 C CA . LEU A 1 115 ? -16.920 5.610 5.184 1.00 79.38 115 LEU A CA 1
ATOM 890 C C . LEU A 1 115 ? -16.909 6.798 6.153 1.00 79.38 115 LEU A C 1
ATOM 892 O O . LEU A 1 115 ? -16.642 7.922 5.746 1.00 79.38 115 LEU A O 1
ATOM 896 N N . HIS A 1 116 ? -17.152 6.543 7.442 1.00 84.06 116 HIS A N 1
ATOM 897 C CA . HIS A 1 116 ? -17.094 7.579 8.473 1.00 84.06 116 HIS A CA 1
ATOM 898 C C . HIS A 1 116 ? -15.662 8.089 8.662 1.00 84.06 116 HIS A C 1
ATOM 900 O O . HIS A 1 116 ? -15.447 9.289 8.758 1.00 84.06 116 HIS A O 1
ATOM 906 N N . CYS A 1 117 ? -14.676 7.185 8.658 1.00 83.50 117 CYS A N 1
ATOM 907 C CA . CYS A 1 117 ? -13.262 7.552 8.679 1.00 83.50 117 CYS A CA 1
ATOM 908 C C . CYS A 1 117 ? -12.877 8.372 7.443 1.00 83.50 117 CYS A C 1
ATOM 910 O O . CYS A 1 117 ? -12.304 9.444 7.588 1.00 83.50 117 CYS A O 1
ATOM 912 N N . ALA A 1 118 ? -13.274 7.932 6.244 1.00 83.25 118 ALA A N 1
ATOM 913 C CA . ALA A 1 118 ? -13.008 8.671 5.012 1.00 83.25 118 ALA A CA 1
ATOM 914 C C . ALA A 1 118 ? -13.594 10.092 5.045 1.00 83.25 118 ALA A C 1
ATOM 916 O O . ALA A 1 118 ? -12.894 11.048 4.726 1.00 83.25 118 ALA A O 1
ATOM 917 N N . ALA A 1 119 ? -14.855 10.238 5.467 1.00 84.75 119 ALA A N 1
ATOM 918 C CA . ALA A 1 119 ? -15.520 11.534 5.559 1.00 84.75 119 ALA A CA 1
ATOM 919 C C . ALA A 1 119 ? -14.862 12.453 6.600 1.00 84.75 119 ALA A C 1
ATOM 921 O O . ALA A 1 119 ? -14.715 13.648 6.358 1.00 84.75 119 ALA A O 1
ATOM 922 N N . GLU A 1 120 ? -14.445 11.904 7.741 1.00 85.12 120 GLU A N 1
ATOM 923 C CA . GLU A 1 120 ? -13.812 12.680 8.807 1.00 85.12 120 GLU A CA 1
ATOM 924 C C . GLU A 1 120 ? -12.389 13.120 8.441 1.00 85.12 120 GLU A C 1
ATOM 926 O O . GLU A 1 120 ? -12.008 14.263 8.688 1.00 85.12 120 GLU A O 1
ATOM 931 N N . GLU A 1 121 ? -11.616 12.257 7.779 1.00 84.62 121 GLU A N 1
ATOM 932 C CA . GLU A 1 121 ? -10.295 12.619 7.254 1.00 84.62 121 GLU A CA 1
ATOM 933 C C . GLU A 1 121 ? -10.392 13.618 6.098 1.00 84.62 121 GLU A C 1
ATOM 935 O O . GLU A 1 121 ? -9.581 14.538 6.001 1.00 84.62 121 GLU A O 1
ATOM 940 N N . MET A 1 122 ? -11.430 13.521 5.264 1.00 83.69 122 MET A N 1
ATOM 941 C CA . MET A 1 122 ? -11.649 14.472 4.174 1.00 83.69 122 MET A CA 1
ATOM 942 C C . MET A 1 122 ? -11.907 15.897 4.687 1.00 83.69 122 MET A C 1
ATOM 944 O O . MET A 1 122 ? -11.475 16.853 4.043 1.00 83.69 122 MET A O 1
ATOM 948 N N . LYS A 1 123 ? -12.510 16.056 5.876 1.00 85.06 123 LYS A N 1
ATOM 949 C CA . LYS A 1 123 ? -12.663 17.367 6.541 1.00 85.06 123 LYS A CA 1
ATOM 950 C C . LYS A 1 123 ? -11.330 17.979 6.979 1.00 85.06 123 LYS A C 1
ATOM 952 O O . LYS A 1 123 ? -11.222 19.199 7.046 1.00 85.06 123 LYS A O 1
ATOM 957 N N . LYS A 1 124 ? -10.315 17.155 7.267 1.00 82.75 124 LYS A N 1
ATOM 958 C CA . LYS A 1 124 ? -8.954 17.604 7.622 1.00 82.75 124 LYS A CA 1
ATOM 959 C C . LYS A 1 124 ? -8.128 17.998 6.390 1.00 82.75 124 LYS A C 1
ATOM 961 O O . LYS A 1 124 ? -7.092 18.643 6.533 1.00 82.75 124 LYS A O 1
ATOM 966 N N . GLY A 1 125 ? -8.596 17.634 5.193 1.00 82.19 125 GLY A N 1
ATOM 967 C CA . GLY A 1 125 ? -8.037 18.029 3.903 1.00 82.19 125 GLY A CA 1
ATOM 968 C C . GLY A 1 125 ? -7.492 16.860 3.078 1.00 82.19 125 GLY A C 1
ATOM 969 O O . GLY A 1 125 ? -7.006 15.860 3.602 1.00 82.19 125 GLY A O 1
ATOM 970 N N . TYR A 1 126 ? -7.511 17.010 1.750 1.00 76.06 126 TYR A N 1
ATOM 971 C CA . TYR A 1 126 ? -7.088 15.964 0.807 1.00 76.06 126 TYR A CA 1
ATOM 972 C C . TYR A 1 126 ? -5.599 15.584 0.925 1.00 76.06 126 TYR A C 1
ATOM 974 O O . TYR A 1 126 ? -5.215 14.463 0.605 1.00 76.06 126 TYR A O 1
ATOM 982 N N . GLN A 1 127 ? -4.751 16.491 1.422 1.00 74.88 127 GLN A N 1
ATOM 983 C CA . GLN A 1 127 ? -3.319 16.239 1.627 1.00 74.88 127 GLN A CA 1
ATOM 984 C C . GLN A 1 127 ? -3.042 15.187 2.707 1.00 74.88 127 GLN A C 1
ATOM 986 O O . GLN A 1 127 ? -1.975 14.570 2.713 1.00 74.88 127 GLN A O 1
ATOM 991 N N . VAL A 1 128 ? -3.996 14.952 3.612 1.00 76.69 128 VAL A N 1
ATOM 992 C CA . VAL A 1 128 ? -3.860 13.943 4.667 1.00 76.69 128 VAL A CA 1
ATOM 993 C C . VAL A 1 128 ? -3.747 12.541 4.062 1.00 76.69 128 VAL A C 1
ATOM 995 O O . VAL A 1 128 ? -2.925 11.751 4.522 1.00 76.69 128 VAL A O 1
ATOM 998 N N . PHE A 1 129 ? -4.431 12.288 2.940 1.00 72.88 129 PHE A N 1
ATOM 999 C CA . PHE A 1 129 ? -4.320 11.040 2.182 1.00 72.88 129 PHE A CA 1
ATOM 1000 C C . PHE A 1 129 ? -2.978 10.846 1.482 1.00 72.88 129 PHE A C 1
ATOM 1002 O O . PHE A 1 129 ? -2.777 9.780 0.933 1.00 72.88 129 PHE A O 1
ATOM 1009 N N . PHE A 1 130 ? -2.065 11.820 1.466 1.00 72.12 130 PHE A N 1
ATOM 1010 C CA . PHE A 1 130 ? -0.714 11.647 0.911 1.00 72.12 130 PHE A CA 1
ATOM 1011 C C . PHE A 1 130 ? 0.368 11.613 1.997 1.00 72.12 130 PHE A C 1
ATOM 1013 O O . PHE A 1 130 ? 1.533 11.315 1.710 1.00 72.12 130 PHE A O 1
ATOM 1020 N N . ARG A 1 131 ? 0.009 11.854 3.267 1.00 71.00 131 ARG A N 1
ATOM 1021 C CA . ARG A 1 131 ? 0.942 11.693 4.389 1.00 71.00 131 ARG A CA 1
ATOM 1022 C C . ARG A 1 131 ? 1.365 10.226 4.478 1.00 71.00 131 ARG A C 1
ATOM 1024 O O . ARG A 1 131 ? 0.538 9.336 4.647 1.00 71.00 131 ARG A O 1
ATOM 1031 N N . GLY A 1 132 ? 2.667 9.981 4.329 1.00 73.88 132 GLY A N 1
ATOM 1032 C CA . GLY A 1 132 ? 3.257 8.638 4.349 1.00 73.88 132 GLY A CA 1
ATOM 1033 C C . GLY A 1 132 ? 3.452 7.982 2.977 1.00 73.88 132 GLY A C 1
ATOM 1034 O O . GLY A 1 132 ? 4.128 6.955 2.914 1.00 73.88 132 GLY A O 1
ATOM 1035 N N . PHE A 1 133 ? 2.974 8.590 1.882 1.00 77.38 133 PHE A N 1
ATOM 1036 C CA . PHE A 1 133 ? 3.126 8.026 0.533 1.00 77.38 133 PHE A CA 1
ATOM 1037 C C . PHE A 1 133 ? 4.605 7.824 0.168 1.00 77.38 133 PHE A C 1
ATOM 1039 O O . PHE A 1 133 ? 4.989 6.770 -0.331 1.00 77.38 133 PHE A O 1
ATOM 1046 N N . GLY A 1 134 ? 5.470 8.785 0.516 1.00 80.38 134 GLY A N 1
ATOM 1047 C CA . GLY A 1 134 ? 6.916 8.676 0.292 1.00 80.38 134 GLY A CA 1
ATOM 1048 C C . GLY A 1 134 ? 7.571 7.513 1.047 1.00 80.38 134 GLY A C 1
ATOM 1049 O O . GLY A 1 134 ? 8.392 6.797 0.482 1.00 80.38 134 GLY A O 1
ATOM 1050 N N . ILE A 1 135 ? 7.164 7.264 2.297 1.00 80.81 135 ILE A N 1
ATOM 1051 C CA . ILE A 1 135 ? 7.669 6.133 3.097 1.00 80.81 135 ILE A CA 1
ATOM 1052 C C . ILE A 1 135 ? 7.211 4.809 2.483 1.00 80.81 135 ILE A C 1
ATOM 1054 O O . ILE A 1 135 ? 7.984 3.853 2.411 1.00 80.81 135 ILE A O 1
ATOM 1058 N N . MET A 1 136 ? 5.968 4.750 2.002 1.00 78.56 136 MET A N 1
ATOM 1059 C CA . MET A 1 136 ? 5.461 3.574 1.306 1.00 78.56 136 MET A CA 1
ATOM 1060 C C . MET A 1 136 ? 6.224 3.311 0.005 1.00 78.56 136 MET A C 1
ATOM 1062 O O . MET A 1 136 ? 6.610 2.171 -0.243 1.00 78.56 136 MET A O 1
ATOM 1066 N N . MET A 1 137 ? 6.491 4.347 -0.792 1.00 78.75 137 MET A N 1
ATOM 1067 C CA . MET A 1 137 ? 7.280 4.219 -2.018 1.00 78.75 137 MET A CA 1
ATOM 1068 C C . MET A 1 137 ? 8.711 3.765 -1.724 1.00 78.75 137 MET A C 1
ATOM 1070 O O . MET A 1 137 ? 9.198 2.841 -2.368 1.00 78.75 137 MET A O 1
ATOM 1074 N N . ALA A 1 138 ? 9.360 4.330 -0.702 1.00 83.62 1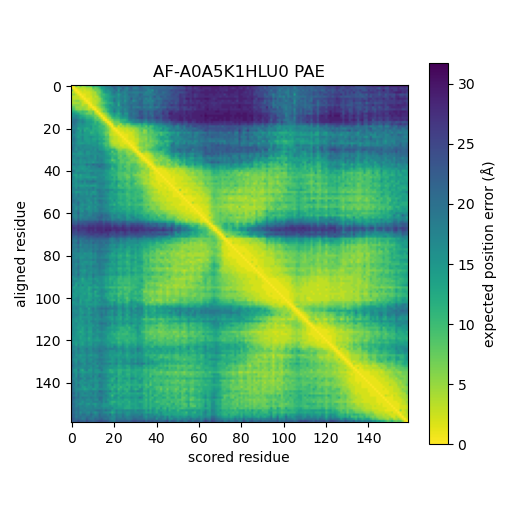38 ALA A N 1
ATOM 1075 C CA . ALA A 1 138 ? 10.683 3.885 -0.267 1.00 83.62 138 ALA A CA 1
ATOM 1076 C C . ALA A 1 138 ? 10.672 2.403 0.141 1.00 83.62 138 ALA A C 1
ATOM 1078 O O . ALA A 1 138 ? 11.517 1.625 -0.304 1.00 83.62 138 ALA A O 1
ATOM 1079 N N . ARG A 1 139 ? 9.668 1.982 0.921 1.00 83.44 139 ARG A N 1
ATOM 1080 C CA . ARG A 1 139 ? 9.466 0.571 1.270 1.00 83.44 139 ARG A CA 1
ATOM 1081 C C . ARG A 1 139 ? 9.285 -0.296 0.022 1.00 83.44 139 ARG A C 1
ATOM 1083 O O . ARG A 1 139 ? 9.886 -1.364 -0.047 1.00 83.44 139 ARG A O 1
ATOM 1090 N N . ALA A 1 140 ? 8.473 0.134 -0.942 1.00 78.31 140 ALA A N 1
ATOM 1091 C CA . ALA A 1 140 ? 8.236 -0.607 -2.178 1.00 78.31 140 ALA A CA 1
ATOM 1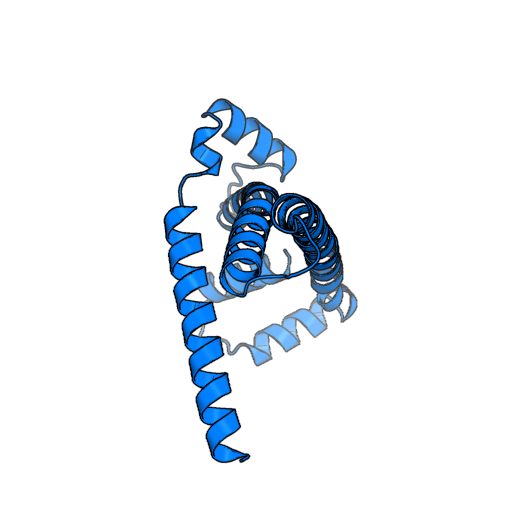092 C C . ALA A 1 140 ? 9.529 -0.771 -2.992 1.00 78.31 140 ALA A C 1
ATOM 1094 O O . ALA A 1 140 ? 9.825 -1.876 -3.441 1.00 78.31 140 ALA A O 1
ATOM 1095 N N . CYS A 1 141 ? 10.341 0.285 -3.104 1.00 82.75 141 CYS A N 1
ATOM 1096 C CA . CYS A 1 141 ? 11.649 0.224 -3.754 1.00 82.75 141 CYS A CA 1
A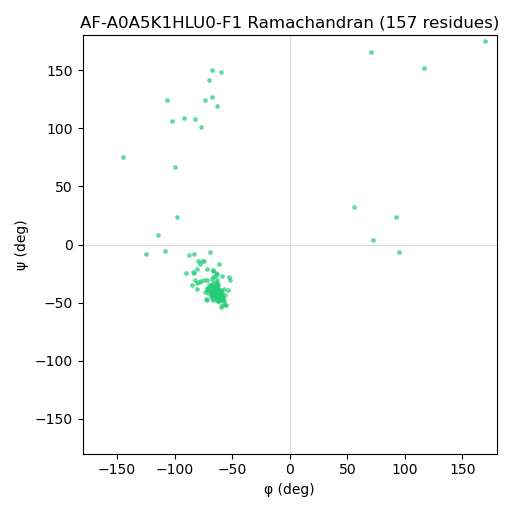TOM 1097 C C . CYS A 1 141 ? 12.574 -0.796 -3.083 1.00 82.75 141 CYS A C 1
ATOM 1099 O O . CYS A 1 141 ? 13.161 -1.623 -3.774 1.00 82.75 141 CYS A O 1
ATOM 1101 N N . VAL A 1 142 ? 12.666 -0.783 -1.748 1.00 86.19 142 VAL A N 1
ATOM 1102 C CA . VAL A 1 142 ? 13.508 -1.733 -1.002 1.00 86.19 142 VAL A CA 1
ATOM 1103 C C . VAL A 1 142 ? 13.036 -3.172 -1.219 1.00 86.19 142 VAL A C 1
ATOM 1105 O O . VAL A 1 142 ? 13.844 -4.036 -1.549 1.00 86.19 142 VAL A O 1
ATOM 1108 N N . VAL A 1 143 ? 11.733 -3.438 -1.083 1.00 82.00 143 VAL A N 1
ATOM 1109 C CA . VAL A 1 143 ? 11.173 -4.790 -1.264 1.00 82.00 143 VAL A CA 1
ATOM 1110 C C . VAL A 1 143 ? 11.397 -5.297 -2.690 1.00 82.00 143 VAL A C 1
ATOM 1112 O O . VAL A 1 143 ? 11.829 -6.435 -2.866 1.00 82.00 143 VAL A O 1
ATOM 1115 N N . ASN A 1 144 ? 11.166 -4.455 -3.699 1.00 83.62 144 ASN A N 1
ATOM 1116 C CA . ASN A 1 144 ? 11.384 -4.828 -5.095 1.00 83.62 144 ASN A CA 1
ATOM 1117 C C . ASN A 1 144 ? 12.873 -5.063 -5.393 1.00 83.62 144 ASN A C 1
ATOM 1119 O O . ASN A 1 144 ? 13.206 -6.046 -6.050 1.00 83.62 144 ASN A O 1
ATOM 1123 N N . ALA A 1 145 ? 13.773 -4.227 -4.864 1.00 83.06 145 ALA A N 1
ATOM 1124 C CA . ALA A 1 145 ? 15.218 -4.400 -5.024 1.00 83.06 145 ALA A CA 1
ATOM 1125 C C . ALA A 1 145 ? 15.709 -5.729 -4.429 1.00 83.06 145 ALA A C 1
ATOM 1127 O O . ALA A 1 145 ? 16.444 -6.467 -5.084 1.00 83.06 145 ALA A O 1
ATOM 1128 N N . PHE A 1 146 ? 15.251 -6.078 -3.223 1.00 89.12 146 PHE A N 1
ATOM 1129 C CA . PHE A 1 146 ? 15.553 -7.380 -2.622 1.00 89.12 146 PHE A CA 1
ATOM 1130 C C . PHE A 1 146 ? 14.974 -8.543 -3.435 1.00 89.12 146 PHE A C 1
ATOM 1132 O O . PHE A 1 146 ? 15.643 -9.561 -3.593 1.00 89.12 146 PHE A O 1
ATOM 1139 N N . GLY A 1 147 ? 13.765 -8.393 -3.983 1.00 84.44 147 GLY A N 1
ATOM 1140 C CA . GLY A 1 147 ? 13.159 -9.390 -4.866 1.00 84.44 147 GLY A CA 1
ATOM 1141 C C . GLY A 1 147 ? 14.019 -9.681 -6.099 1.00 84.44 147 GLY A C 1
ATOM 1142 O O . GLY A 1 147 ? 14.301 -10.845 -6.385 1.00 84.44 147 GLY A O 1
ATOM 1143 N N . PHE A 1 148 ? 14.497 -8.633 -6.779 1.00 85.38 148 PHE A N 1
ATOM 1144 C CA . PHE A 1 148 ? 15.410 -8.771 -7.919 1.00 85.38 148 PHE A CA 1
ATOM 1145 C C . PHE A 1 148 ? 16.741 -9.417 -7.528 1.00 85.38 148 PHE A C 1
ATOM 1147 O O . PHE A 1 148 ? 17.205 -10.313 -8.229 1.00 85.38 148 PHE A O 1
ATOM 1154 N N . LEU A 1 149 ? 17.318 -9.034 -6.387 1.00 88.06 149 LEU A N 1
ATOM 1155 C CA . LEU A 1 149 ? 18.569 -9.618 -5.901 1.00 88.06 149 LEU A CA 1
ATOM 1156 C C . LEU A 1 149 ? 18.422 -11.119 -5.611 1.00 88.06 149 LEU A C 1
ATOM 1158 O O . LEU A 1 149 ? 19.248 -11.919 -6.050 1.00 88.06 149 LEU A O 1
ATOM 1162 N N . CYS A 1 150 ? 17.348 -11.524 -4.928 1.00 87.81 150 CYS A N 1
ATOM 1163 C CA . CYS A 1 150 ? 17.055 -12.937 -4.687 1.00 87.81 150 CYS A CA 1
ATOM 1164 C C . CYS A 1 150 ? 16.839 -13.708 -5.996 1.00 87.81 150 CYS A C 1
ATOM 1166 O O . CYS A 1 150 ? 17.324 -14.832 -6.131 1.00 87.81 150 CYS A O 1
ATOM 1168 N N . PHE A 1 151 ? 16.141 -13.109 -6.965 1.00 88.31 151 PHE A N 1
ATOM 1169 C CA . PHE A 1 151 ? 15.928 -13.709 -8.279 1.00 88.31 151 PHE A CA 1
ATOM 1170 C C . PHE A 1 151 ? 17.247 -13.905 -9.042 1.00 88.31 151 PHE A C 1
ATOM 1172 O O . PHE A 1 151 ? 17.481 -14.987 -9.578 1.00 88.31 151 PHE A O 1
ATOM 1179 N N . GLU A 1 152 ? 18.136 -12.909 -9.058 1.00 87.25 152 GLU A N 1
ATOM 1180 C CA . GLU A 1 152 ? 19.442 -13.018 -9.719 1.00 87.25 152 GLU A CA 1
ATOM 1181 C C . GLU A 1 152 ? 20.341 -14.078 -9.081 1.00 87.25 152 GLU A C 1
ATOM 1183 O O . GLU A 1 152 ? 20.959 -14.870 -9.799 1.00 87.25 152 GLU A O 1
ATOM 1188 N N . VAL A 1 153 ? 20.397 -14.121 -7.746 1.00 90.94 153 VAL A N 1
ATOM 1189 C CA . VAL A 1 153 ? 21.164 -15.134 -7.009 1.00 90.94 153 VAL A CA 1
ATOM 1190 C C . VAL A 1 153 ? 20.603 -16.527 -7.283 1.00 90.94 153 VAL A C 1
ATOM 1192 O O . VAL A 1 153 ? 21.363 -17.432 -7.615 1.00 90.94 153 VAL A O 1
ATOM 1195 N N . GLY A 1 154 ? 19.280 -16.694 -7.222 1.00 88.62 154 GLY A N 1
ATOM 1196 C CA . GLY A 1 154 ? 18.628 -17.965 -7.538 1.00 88.62 154 GLY A CA 1
ATOM 1197 C C . GLY A 1 154 ? 18.906 -18.416 -8.973 1.00 88.62 154 GLY A C 1
ATOM 1198 O O . GLY A 1 154 ? 19.277 -19.566 -9.198 1.00 88.62 154 GLY A O 1
ATOM 1199 N N . LYS A 1 155 ? 18.821 -17.499 -9.943 1.00 85.88 155 LYS A N 1
ATOM 1200 C CA . LYS A 1 155 ? 19.117 -17.793 -11.351 1.00 85.88 155 LYS A CA 1
ATOM 1201 C C . LYS A 1 155 ? 20.572 -18.222 -11.564 1.00 85.88 155 LYS A C 1
ATOM 1203 O O . LYS A 1 155 ? 20.805 -19.095 -12.385 1.00 85.88 155 LYS A O 1
ATOM 1208 N N . LYS A 1 156 ? 21.525 -17.642 -10.825 1.00 84.88 156 LYS A N 1
ATOM 1209 C CA . LYS A 1 156 ? 22.952 -18.027 -10.835 1.00 84.88 156 LYS A CA 1
ATOM 1210 C C . LYS A 1 156 ? 23.255 -19.365 -10.155 1.00 84.88 156 LYS A C 1
ATOM 1212 O O . LYS A 1 156 ? 24.331 -19.904 -10.357 1.00 84.88 156 LYS A O 1
ATOM 1217 N N . ILE A 1 157 ? 22.375 -19.847 -9.280 1.00 88.69 157 ILE A N 1
ATOM 1218 C CA . ILE A 1 157 ? 22.537 -21.152 -8.619 1.00 88.69 157 ILE A CA 1
ATOM 1219 C C . ILE A 1 157 ? 21.993 -22.273 -9.511 1.00 88.69 157 ILE A C 1
ATOM 1221 O O . ILE A 1 157 ? 22.521 -23.380 -9.503 1.00 88.69 157 ILE A O 1
ATOM 1225 N N . VAL A 1 158 ? 20.919 -21.992 -10.253 1.00 82.00 158 VAL A N 1
ATOM 1226 C CA . VAL A 1 158 ? 20.238 -22.966 -11.119 1.00 82.00 158 VAL A CA 1
ATOM 1227 C C . VAL A 1 158 ? 20.911 -23.108 -12.493 1.00 82.00 158 VAL A C 1
ATOM 1229 O O . VAL A 1 158 ? 20.754 -24.150 -13.126 1.00 82.00 158 VAL A O 1
ATOM 1232 N N . TYR A 1 159 ? 21.634 -22.082 -12.950 1.00 57.31 159 TYR A N 1
ATOM 1233 C CA . TYR A 1 159 ? 22.277 -21.995 -14.267 1.00 57.31 159 TYR A CA 1
ATOM 1234 C C . TYR A 1 159 ? 23.779 -21.771 -14.120 1.00 57.31 159 TYR A C 1
ATOM 1236 O O . TYR A 1 159 ? 24.543 -22.429 -14.857 1.00 57.31 159 TYR A O 1
#

Nearest PDB structures (foldseek):
  4c9q-assembly1_A  TM=6.143E-01  e=2.102E-02  Saccharomyces cerevisiae

Secondary structure (DSSP, 8-state):
-HHHHHHHHHHHGGGGT--HHHHHHHHHHHH-HHHHHTTHHHHHHHHHHHHHHHHHHHHHHHHHH-SSS---HHHHHHHHHHHHHHHHHHHHHHHHHHHHHHHS-SSS-S-SSHHHHHHHHHHH-GGGGGTTHHHHHHHHHHHHHHHHHHHHHHHHHH-

InterPro domains:
  IPR018108 Mitochondrial carrier protein, transmembrane region [PF00153] (1-67)
  IPR018108 Mitochondrial carrier protein, transmembrane region [PF00153] (71-158)
  IPR018108 Mitochondrial carrier protein, transmembrane region [PS50920] (1-64)
  IPR018108 Mitochondrial carrier protein, transmembrane region [PS50920] (71-157)
  IPR023395 Mitochondrial carrier protein domain superfamily [G3DSA:1.50.40.10] (1-159)
  IPR023395 Mitochondrial carrier protein domain superfamily [SSF103506] (1-152)
  IPR050567 Mitochondrial Carrier [PTHR45624] (1-155)

Foldseek 3Di:
DVVLVLVVCVVVVVVPPDDPVNSVVVCCVPPNPVVVCVVVVVVVVLVVVLVVQLVVQLVVQLVVLPDPNDCDPVSNVVSNVRSVVRSCVVCQLVVVLVVLQSPADPVDGPAPDSVRSSVVVVVVHPCSSCVCVVVVVVVVVVVVVVVVVVVVVVVVVVD

Mean predicted aligned error: 12.36 Å

Radius of gyration: 20.53 Å; Cα contacts (8 Å, |Δi|>4): 66; chains: 1; bounding box: 41×42×62 Å

Solvent-accessible surface area (backbone atoms only — not comparable to full-atom values): 9040 Å² total; per-residue (Å²): 99,74,66,50,55,49,48,51,50,52,66,72,43,64,86,68,78,72,55,72,66,62,54,51,52,52,48,44,74,78,57,38,70,70,60,67,51,59,53,48,56,63,47,52,53,51,51,53,56,43,51,52,45,26,53,52,41,26,55,55,43,41,56,73,63,38,77,83,83,59,81,45,72,68,46,54,50,51,20,50,50,53,10,49,51,54,31,45,66,66,47,43,49,58,52,50,45,48,51,52,61,68,69,44,44,91,90,64,60,83,59,92,42,69,67,55,41,47,56,56,49,51,74,78,32,75,67,63,67,52,67,60,50,67,59,52,50,51,50,49,53,52,54,50,52,51,50,52,51,52,48,53,53,51,51,64,72,78,102

pLDDT: mean 72.05, std 12.45, range [37.91, 90.94]